Protein AF-A0A482XAF3-F1 (afdb_monomer_lite)

Structure (mmCIF, N/CA/C/O backbone):
data_AF-A0A482XAF3-F1
#
_entry.id   AF-A0A482XAF3-F1
#
loop_
_atom_site.group_PDB
_atom_site.id
_atom_site.type_symbol
_atom_site.label_atom_id
_atom_site.label_alt_id
_atom_site.label_comp_id
_atom_site.label_asym_id
_atom_site.label_entity_id
_atom_site.label_seq_id
_atom_site.pdbx_PDB_ins_code
_atom_site.Cartn_x
_atom_site.Cartn_y
_atom_site.Cartn_z
_atom_site.occupancy
_atom_site.B_iso_or_equiv
_atom_site.auth_seq_id
_atom_site.auth_comp_id
_atom_site.auth_asym_id
_atom_site.auth_atom_id
_atom_site.pdbx_PDB_model_num
ATOM 1 N N . ARG A 1 1 ? 12.157 16.971 -4.476 1.00 62.34 1 ARG A N 1
ATOM 2 C CA . ARG A 1 1 ? 12.449 17.375 -3.075 1.00 62.34 1 ARG A CA 1
ATOM 3 C C . ARG A 1 1 ? 11.261 17.036 -2.177 1.00 62.34 1 ARG A C 1
ATOM 5 O O . ARG A 1 1 ? 11.473 16.507 -1.095 1.00 62.34 1 ARG A O 1
ATOM 12 N N . ASP A 1 2 ? 10.040 17.224 -2.677 1.00 88.00 2 ASP A N 1
ATOM 13 C CA . ASP A 1 2 ? 8.803 16.980 -1.926 1.00 88.00 2 ASP A CA 1
ATOM 14 C C . ASP A 1 2 ? 8.512 15.495 -1.684 1.00 88.00 2 ASP A C 1
ATOM 16 O O . ASP A 1 2 ? 8.160 15.141 -0.569 1.00 88.00 2 ASP A O 1
ATOM 20 N N . VAL A 1 3 ? 8.798 14.607 -2.649 1.00 91.56 3 VAL A N 1
ATOM 21 C CA . VAL A 1 3 ? 8.604 13.146 -2.492 1.00 91.56 3 VAL A CA 1
ATOM 22 C C . VAL A 1 3 ? 9.309 12.600 -1.246 1.00 91.56 3 VAL A C 1
ATOM 24 O O . VAL A 1 3 ? 8.669 11.970 -0.414 1.00 91.56 3 VAL A O 1
ATOM 27 N N . LYS A 1 4 ? 10.602 12.908 -1.055 1.00 91.06 4 LYS A N 1
ATOM 28 C CA . LYS A 1 4 ? 11.371 12.450 0.120 1.00 91.06 4 LYS A CA 1
ATOM 29 C C . LYS A 1 4 ? 10.790 12.985 1.435 1.00 91.06 4 LYS A C 1
ATOM 31 O O . LYS A 1 4 ? 10.735 12.260 2.421 1.00 91.06 4 LYS A O 1
ATOM 36 N N . ARG A 1 5 ? 10.327 14.240 1.446 1.00 94.50 5 ARG A N 1
ATOM 37 C CA . ARG A 1 5 ? 9.675 14.840 2.618 1.00 94.50 5 ARG A CA 1
ATOM 38 C C . ARG A 1 5 ? 8.341 14.153 2.922 1.00 94.50 5 ARG A C 1
ATOM 40 O O . ARG A 1 5 ? 8.082 13.835 4.076 1.00 94.50 5 ARG A O 1
ATOM 47 N N . CYS A 1 6 ? 7.516 13.908 1.905 1.00 96.06 6 CYS A N 1
ATOM 48 C CA . CYS A 1 6 ? 6.255 13.182 2.040 1.00 96.06 6 CYS A CA 1
ATOM 49 C C . CYS A 1 6 ? 6.479 11.754 2.551 1.00 96.06 6 CYS A C 1
ATOM 51 O O . CYS A 1 6 ? 5.786 11.338 3.473 1.00 96.06 6 CYS A O 1
ATOM 53 N N . MET A 1 7 ? 7.481 11.043 2.021 1.00 95.69 7 MET A N 1
ATOM 54 C CA . MET A 1 7 ? 7.860 9.715 2.514 1.00 95.69 7 MET A CA 1
ATOM 55 C C . MET A 1 7 ? 8.207 9.758 4.000 1.00 95.69 7 MET A C 1
ATOM 57 O O . MET A 1 7 ? 7.635 9.001 4.771 1.00 95.69 7 MET A O 1
ATOM 61 N N . GLN A 1 8 ? 9.039 10.709 4.432 1.00 96.44 8 GLN A N 1
ATOM 62 C CA . GLN A 1 8 ? 9.414 10.829 5.841 1.00 96.44 8 GLN A CA 1
ATOM 63 C C . GLN A 1 8 ? 8.213 11.118 6.760 1.00 96.44 8 GLN A C 1
ATOM 65 O O . GLN A 1 8 ? 8.149 10.617 7.882 1.00 96.44 8 GLN A O 1
ATOM 70 N N . ILE A 1 9 ? 7.235 11.902 6.290 1.00 97.56 9 ILE A N 1
ATOM 71 C CA . ILE A 1 9 ? 5.982 12.137 7.023 1.00 97.56 9 ILE A CA 1
ATOM 72 C C . ILE A 1 9 ? 5.177 10.835 7.147 1.00 97.56 9 ILE A C 1
ATOM 74 O O . ILE A 1 9 ? 4.725 10.513 8.244 1.00 97.56 9 ILE A O 1
ATOM 78 N N . LEU A 1 10 ? 5.022 10.073 6.060 1.00 97.44 10 LEU A N 1
ATOM 79 C CA . LEU A 1 10 ? 4.279 8.808 6.067 1.00 97.44 10 LEU A CA 1
ATOM 80 C C . LEU A 1 10 ? 4.984 7.706 6.871 1.00 97.44 10 LEU A C 1
ATOM 82 O O . LEU A 1 10 ? 4.321 6.933 7.558 1.00 97.44 10 LEU A O 1
ATOM 86 N N . GLU A 1 11 ? 6.314 7.657 6.854 1.00 97.00 11 GLU A N 1
ATOM 87 C CA . GLU A 1 11 ? 7.111 6.762 7.700 1.00 97.00 11 GLU A CA 1
ATOM 88 C C . GLU A 1 11 ? 6.905 7.085 9.183 1.00 97.00 11 GLU A C 1
ATOM 90 O O . GLU A 1 11 ? 6.702 6.186 9.998 1.00 97.00 11 GLU A O 1
ATOM 95 N N . ASN A 1 12 ? 6.910 8.371 9.547 1.00 97.88 12 ASN A N 1
ATOM 96 C CA . ASN A 1 12 ? 6.623 8.791 10.916 1.00 97.88 12 ASN A CA 1
ATOM 97 C C . ASN A 1 12 ? 5.177 8.475 11.316 1.00 97.88 12 ASN A C 1
ATOM 99 O O . ASN A 1 12 ? 4.959 7.983 12.420 1.00 97.88 12 ASN A O 1
ATOM 103 N N . ALA A 1 13 ? 4.206 8.693 10.425 1.00 97.62 13 ALA A N 1
ATOM 104 C CA . ALA A 1 13 ? 2.820 8.301 10.663 1.00 97.62 13 ALA A CA 1
ATOM 105 C C . ALA A 1 13 ? 2.707 6.786 10.893 1.00 97.62 13 ALA A C 1
ATOM 107 O O . ALA A 1 13 ? 2.104 6.372 11.873 1.00 97.62 13 ALA A O 1
ATOM 108 N N . THR A 1 14 ? 3.384 5.972 10.079 1.00 96.62 14 THR A N 1
ATOM 109 C CA . THR A 1 14 ? 3.425 4.506 10.229 1.00 96.62 14 THR A CA 1
ATOM 110 C C . THR A 1 14 ? 3.987 4.086 11.586 1.00 96.62 14 THR A C 1
ATOM 112 O O . THR A 1 14 ? 3.413 3.224 12.250 1.00 96.62 14 THR A O 1
ATOM 115 N N . LYS A 1 15 ? 5.066 4.732 12.050 1.00 97.00 15 LYS A N 1
ATOM 116 C CA . LYS A 1 15 ? 5.626 4.489 13.390 1.00 97.00 15 LYS A CA 1
ATOM 117 C C . LYS A 1 15 ? 4.630 4.836 14.493 1.00 97.00 15 LYS A C 1
ATOM 119 O O . LYS A 1 15 ? 4.464 4.053 15.419 1.00 97.00 15 LYS A O 1
ATOM 124 N N . LEU A 1 16 ? 3.963 5.986 14.397 1.00 97.44 16 LEU A N 1
ATOM 125 C CA . LEU A 1 16 ? 2.970 6.409 15.388 1.00 97.44 16 LEU A CA 1
ATOM 126 C C . LEU A 1 16 ? 1.757 5.473 15.414 1.00 97.44 16 LEU A C 1
ATOM 128 O O . LEU A 1 16 ? 1.323 5.095 16.494 1.00 97.44 16 LEU A O 1
ATOM 132 N N . THR A 1 17 ? 1.262 5.043 14.251 1.00 95.44 17 THR A N 1
ATOM 133 C CA . THR A 1 17 ? 0.181 4.051 14.136 1.00 95.44 17 THR A CA 1
ATOM 134 C C . THR A 1 17 ? 0.567 2.721 14.783 1.00 95.44 17 THR A C 1
ATOM 136 O O . THR A 1 17 ? -0.240 2.133 15.497 1.00 95.44 17 THR A O 1
ATOM 139 N N . SER A 1 18 ? 1.812 2.272 14.591 1.00 93.31 18 SER A N 1
ATOM 140 C CA . SER A 1 18 ? 2.325 1.059 15.235 1.00 93.31 18 SER A CA 1
ATOM 141 C C . SER A 1 18 ? 2.458 1.214 16.754 1.00 93.31 18 SER A C 1
ATOM 143 O O . SER A 1 18 ? 2.054 0.316 17.482 1.00 93.31 18 SER A O 1
ATOM 145 N N . LEU A 1 19 ? 2.96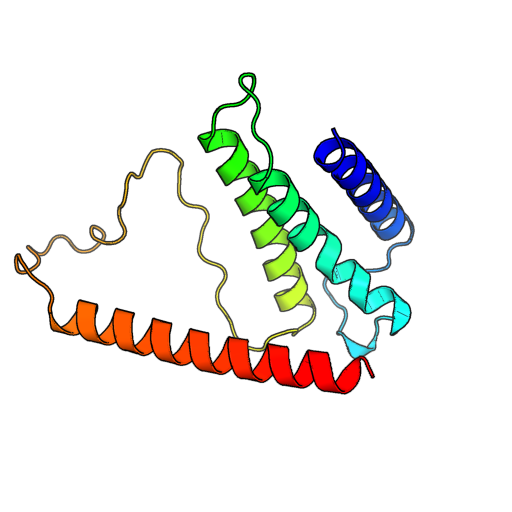7 2.350 17.244 1.00 96.25 19 LEU A N 1
ATOM 146 C CA . LEU A 1 19 ? 3.079 2.628 18.683 1.00 96.25 19 LEU A CA 1
ATOM 147 C C . LEU A 1 19 ? 1.717 2.752 19.373 1.00 96.25 19 LEU A C 1
ATOM 149 O O . LEU A 1 19 ? 1.591 2.408 20.544 1.00 96.25 19 LEU A O 1
ATOM 153 N N . ALA A 1 20 ? 0.717 3.258 18.657 1.00 94.44 20 ALA A N 1
ATOM 154 C CA . ALA A 1 20 ? -0.655 3.350 19.136 1.00 94.44 20 ALA A CA 1
ATOM 155 C C . ALA A 1 20 ? -1.419 2.017 19.033 1.00 94.44 20 ALA A C 1
ATOM 157 O O . ALA A 1 20 ? -2.568 1.970 19.459 1.00 94.44 20 ALA A O 1
ATOM 158 N N . CYS A 1 21 ? -0.801 0.958 18.488 1.00 91.62 21 CYS A N 1
ATOM 159 C CA . CYS A 1 21 ? -1.409 -0.361 18.293 1.00 91.62 21 CYS A CA 1
ATOM 160 C C . CYS A 1 21 ? -2.791 -0.289 17.622 1.00 91.62 21 CYS A C 1
ATOM 162 O O . CYS A 1 21 ? -3.708 -0.994 18.021 1.00 91.62 21 CYS A O 1
ATOM 164 N N . VAL A 1 22 ? -2.938 0.581 16.614 1.00 91.75 22 VAL A N 1
ATOM 165 C CA . VAL A 1 22 ? -4.225 0.808 15.921 1.00 91.75 22 VAL A CA 1
ATOM 166 C C . VAL A 1 22 ? -4.691 -0.431 15.156 1.00 91.75 22 VAL A C 1
ATOM 168 O O . VAL A 1 22 ? -5.875 -0.554 14.871 1.00 91.75 22 VAL A O 1
ATOM 171 N N . PHE A 1 23 ? -3.753 -1.314 14.798 1.00 90.88 23 PHE A N 1
ATOM 172 C CA . PHE A 1 23 ? -4.034 -2.522 14.042 1.00 90.88 23 PHE A CA 1
ATOM 173 C C . PHE A 1 23 ? -3.511 -3.776 14.748 1.00 90.88 23 PHE A C 1
ATOM 175 O O . PHE A 1 23 ? -2.399 -3.777 15.285 1.00 90.88 23 PHE A O 1
ATOM 182 N N . SER A 1 24 ? -4.274 -4.858 14.645 1.00 88.06 24 SER A N 1
ATOM 183 C CA . SER A 1 24 ? -3.964 -6.219 15.057 1.00 88.06 24 SER A CA 1
ATOM 184 C C . SER A 1 24 ? -4.437 -7.218 13.993 1.00 88.06 24 SER A C 1
ATOM 186 O O . SER A 1 24 ? -5.484 -7.056 13.378 1.00 88.06 24 SER A O 1
ATOM 188 N N . SER A 1 25 ? -3.686 -8.302 13.792 1.00 79.50 25 SER A N 1
ATOM 189 C CA . SER A 1 25 ? -3.969 -9.324 12.768 1.00 79.50 25 SER A CA 1
ATOM 190 C C . SER A 1 25 ? -5.266 -10.116 12.983 1.00 79.50 25 SER A C 1
ATOM 192 O O . SER A 1 25 ? -5.650 -10.896 12.119 1.00 79.50 25 SER A O 1
ATOM 194 N N . ASN A 1 26 ? -5.902 -9.971 14.147 1.00 81.88 26 ASN A N 1
ATOM 195 C CA . ASN A 1 26 ? -7.101 -10.714 14.537 1.00 81.88 26 ASN A CA 1
ATOM 196 C C . ASN A 1 26 ? -8.345 -9.818 14.635 1.00 81.88 26 ASN A C 1
ATOM 198 O O . ASN A 1 26 ? -9.320 -10.215 15.270 1.00 81.88 26 ASN A O 1
ATOM 202 N N . GLU A 1 27 ? -8.291 -8.619 14.062 1.00 82.62 27 GLU A N 1
ATOM 203 C CA . GLU A 1 27 ? -9.391 -7.660 14.095 1.00 82.62 27 GLU A CA 1
ATOM 204 C C . GLU A 1 27 ? -10.193 -7.650 12.792 1.00 82.62 27 GLU A C 1
ATOM 206 O O . GLU A 1 27 ? -9.712 -8.025 11.722 1.00 82.62 27 GLU A O 1
ATOM 211 N N . SER A 1 28 ? -11.433 -7.178 12.880 1.00 86.38 28 SER A N 1
ATOM 212 C CA . SER A 1 28 ? -12.261 -6.874 11.713 1.00 86.38 28 SER A CA 1
ATOM 213 C C . SER A 1 28 ? -12.244 -5.381 11.394 1.00 86.38 28 SER A C 1
ATOM 215 O O . SER A 1 28 ? -11.964 -4.540 12.249 1.00 86.38 28 SER A O 1
ATOM 217 N N . ILE A 1 29 ? -12.581 -5.014 10.154 1.00 90.44 29 ILE A N 1
ATOM 218 C CA . ILE A 1 29 ? -12.673 -3.600 9.757 1.00 90.44 29 ILE A CA 1
ATOM 219 C C . ILE A 1 29 ? -13.668 -2.801 10.617 1.00 90.44 29 ILE A C 1
ATOM 221 O O . ILE A 1 29 ? -13.506 -1.594 10.776 1.00 90.44 29 ILE A O 1
ATOM 225 N N . GLU A 1 30 ? -14.669 -3.471 11.195 1.00 91.00 30 GLU A N 1
ATOM 226 C CA . GLU A 1 30 ? -15.687 -2.867 12.062 1.00 91.00 30 GLU A CA 1
ATOM 227 C C . GLU A 1 30 ? -15.134 -2.459 13.437 1.00 91.00 30 GLU A C 1
ATOM 229 O O . GLU A 1 30 ? -15.721 -1.614 14.112 1.00 91.00 30 GLU A O 1
ATOM 234 N N . GLU A 1 31 ? -13.995 -3.022 13.845 1.00 90.44 31 GLU A N 1
ATOM 235 C CA . GLU A 1 31 ? -13.336 -2.722 15.122 1.00 90.44 31 GLU A CA 1
ATOM 236 C C . GLU A 1 31 ? -12.401 -1.507 15.025 1.00 90.44 31 GLU A C 1
ATOM 238 O O . GLU A 1 31 ? -12.012 -0.935 16.045 1.00 90.44 31 GLU A O 1
ATOM 243 N N . ILE A 1 32 ? -12.086 -1.055 13.806 1.00 92.31 32 ILE A N 1
ATOM 244 C CA . ILE A 1 32 ? -11.276 0.141 13.578 1.00 92.31 32 ILE A CA 1
ATOM 245 C C . ILE A 1 32 ? -12.169 1.383 13.660 1.00 92.31 32 ILE A C 1
ATOM 247 O O . ILE A 1 32 ? -13.184 1.504 12.970 1.00 92.31 32 ILE A O 1
ATOM 251 N N . ALA A 1 33 ? -11.750 2.378 14.446 1.00 93.94 33 ALA A N 1
ATOM 252 C CA . ALA A 1 33 ? -12.421 3.672 14.463 1.00 93.94 33 ALA A CA 1
ATOM 253 C C . ALA A 1 33 ? -12.456 4.280 13.049 1.00 93.94 33 ALA A C 1
ATOM 255 O O . ALA A 1 33 ? -11.443 4.332 12.355 1.00 93.94 33 ALA A O 1
ATOM 256 N N . THR A 1 34 ? -13.602 4.820 12.623 1.00 94.31 34 THR A N 1
ATOM 257 C CA . THR A 1 34 ? -13.804 5.323 11.247 1.00 94.31 34 THR A CA 1
ATOM 258 C C . THR A 1 34 ? -12.712 6.299 10.784 1.00 94.31 34 THR A C 1
ATOM 260 O O . THR A 1 34 ? -12.299 6.282 9.626 1.00 94.31 34 THR A O 1
ATOM 263 N N . ASN A 1 35 ? -12.198 7.132 11.695 1.00 94.50 35 ASN A N 1
ATOM 264 C CA . ASN A 1 35 ? -11.128 8.092 11.406 1.00 94.50 35 ASN A CA 1
ATOM 265 C C . ASN A 1 35 ? -9.765 7.442 11.124 1.00 94.50 35 ASN A C 1
ATOM 267 O O . ASN A 1 35 ? -8.935 8.059 10.447 1.00 94.50 35 ASN A O 1
ATOM 271 N N . ASP A 1 36 ? -9.555 6.229 11.626 1.00 95.00 36 ASP A N 1
ATOM 272 C CA . ASP A 1 36 ? -8.300 5.485 11.580 1.00 95.00 36 ASP A CA 1
ATOM 273 C C . ASP A 1 36 ? -8.251 4.494 10.413 1.00 95.00 36 ASP A C 1
ATOM 275 O O . ASP A 1 36 ? -7.162 4.117 9.987 1.00 95.00 36 ASP A O 1
ATOM 279 N N . VAL A 1 37 ? -9.392 4.180 9.786 1.00 94.19 37 VAL A N 1
ATOM 280 C CA . VAL A 1 37 ? -9.471 3.338 8.573 1.00 94.19 37 VAL A CA 1
ATOM 281 C C . VAL A 1 37 ? -8.513 3.827 7.478 1.00 94.19 37 VAL A C 1
ATOM 283 O O . VAL A 1 37 ? -7.840 3.035 6.822 1.00 94.19 37 VAL A O 1
ATOM 286 N N . LYS A 1 38 ? -8.358 5.148 7.316 1.00 94.56 38 LYS A N 1
ATOM 287 C CA . LYS A 1 38 ? -7.427 5.742 6.336 1.00 94.56 38 LYS A CA 1
ATOM 288 C C . LYS A 1 38 ? -5.959 5.366 6.571 1.00 94.56 38 LYS A C 1
ATOM 290 O O . LYS A 1 3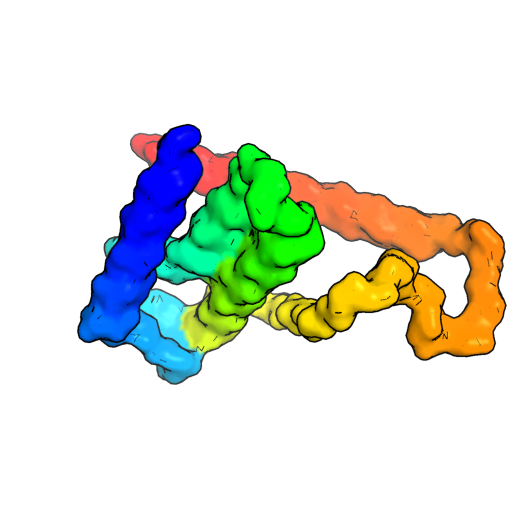8 ? -5.159 5.448 5.642 1.00 94.56 38 LYS A O 1
ATOM 295 N N . LEU A 1 39 ? -5.587 4.981 7.793 1.00 96.25 39 LEU A N 1
ATOM 296 C CA . LEU A 1 39 ? -4.223 4.584 8.138 1.00 96.25 39 LEU A CA 1
ATOM 297 C C . LEU A 1 39 ? -3.857 3.223 7.520 1.00 96.25 39 LEU A C 1
ATOM 299 O O . LEU A 1 39 ? -2.669 2.952 7.338 1.00 96.25 39 LEU A O 1
ATOM 303 N N . LEU A 1 40 ? -4.843 2.419 7.089 1.00 95.12 40 LEU A N 1
ATOM 304 C CA . LEU A 1 40 ? -4.604 1.211 6.288 1.00 95.12 40 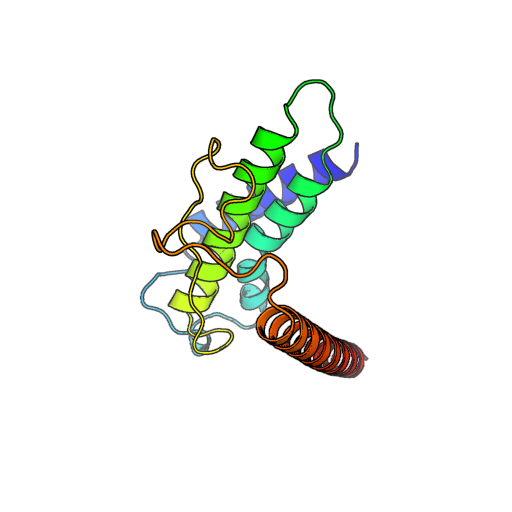LEU A CA 1
ATOM 305 C C . LEU A 1 40 ? -3.876 1.537 4.975 1.00 95.12 40 LEU A C 1
ATOM 307 O O . LEU A 1 40 ? -3.120 0.714 4.472 1.00 95.12 40 LEU A O 1
ATOM 311 N N . LEU A 1 41 ? -4.041 2.754 4.445 1.00 96.81 41 LEU A N 1
ATOM 312 C CA . LEU A 1 41 ? -3.441 3.188 3.179 1.00 96.81 41 LEU A CA 1
ATOM 313 C C . LEU A 1 41 ? -1.955 3.558 3.289 1.00 96.81 41 LEU A C 1
ATOM 315 O O . LEU A 1 41 ? -1.317 3.780 2.259 1.00 96.81 41 LEU A O 1
ATOM 319 N N . LEU A 1 42 ? -1.386 3.650 4.498 1.00 97.75 42 LEU A N 1
ATOM 320 C CA . LEU A 1 42 ? 0.002 4.092 4.695 1.00 97.75 42 LEU A CA 1
ATOM 321 C C . LEU A 1 42 ? 1.022 3.309 3.841 1.00 97.75 42 LEU A C 1
ATOM 323 O O . LEU A 1 42 ? 1.831 3.966 3.177 1.00 97.75 42 LEU A O 1
ATOM 327 N N . PRO A 1 43 ? 0.981 1.962 3.760 1.00 97.50 43 PRO A N 1
ATOM 328 C CA . PRO A 1 43 ? 1.929 1.218 2.936 1.00 97.50 43 PRO A CA 1
ATOM 329 C C . PRO A 1 43 ? 1.688 1.447 1.442 1.00 97.50 43 PRO A C 1
ATOM 331 O O . PRO A 1 43 ? 2.637 1.697 0.709 1.00 97.50 43 PRO A O 1
ATOM 334 N N . ALA A 1 44 ? 0.434 1.484 0.978 1.00 97.81 44 ALA A N 1
ATOM 335 C CA . ALA A 1 44 ? 0.123 1.771 -0.426 1.00 97.81 44 ALA A CA 1
ATOM 336 C C . ALA A 1 44 ? 0.636 3.155 -0.867 1.00 97.81 44 ALA A C 1
ATOM 338 O O . ALA A 1 44 ? 1.199 3.303 -1.956 1.00 97.81 44 ALA A O 1
ATOM 339 N N . LEU A 1 45 ? 0.493 4.170 -0.008 1.00 98.00 45 LEU A N 1
ATOM 340 C CA . LEU A 1 45 ? 1.012 5.513 -0.264 1.00 98.00 45 LEU A CA 1
ATOM 341 C C . LEU A 1 45 ? 2.548 5.535 -0.284 1.00 98.00 45 LEU A C 1
ATOM 343 O O . LEU A 1 45 ? 3.132 6.158 -1.172 1.00 98.00 45 LEU A O 1
ATOM 347 N N . LEU A 1 46 ? 3.209 4.830 0.640 1.00 97.81 46 LEU A N 1
ATOM 348 C CA . LEU A 1 46 ? 4.670 4.686 0.649 1.00 97.81 46 LEU A CA 1
ATOM 349 C C . LEU A 1 46 ? 5.185 3.951 -0.595 1.00 97.81 46 LEU A C 1
ATOM 351 O O . LEU A 1 46 ? 6.153 4.408 -1.206 1.00 97.81 46 LEU A O 1
ATOM 355 N N . GLY A 1 47 ? 4.519 2.878 -1.025 1.00 97.19 47 GLY A N 1
ATOM 356 C CA . GLY A 1 47 ? 4.829 2.163 -2.265 1.00 97.19 47 GLY A CA 1
ATOM 357 C C . GLY A 1 47 ? 4.698 3.066 -3.492 1.00 97.19 47 GLY A C 1
ATOM 358 O O . GLY A 1 47 ? 5.620 3.157 -4.306 1.00 97.19 47 GLY A O 1
ATOM 359 N N . SER A 1 48 ? 3.606 3.831 -3.574 1.00 96.94 48 SER A N 1
ATOM 360 C CA . SER A 1 48 ? 3.381 4.804 -4.648 1.00 96.94 48 SER A CA 1
ATOM 361 C C . SER A 1 48 ? 4.457 5.897 -4.684 1.00 96.94 48 SER A C 1
ATOM 363 O O . SER A 1 48 ? 5.044 6.164 -5.735 1.00 96.94 48 SER A O 1
ATOM 365 N N . LEU A 1 49 ? 4.803 6.498 -3.539 1.00 95.75 49 LEU A N 1
ATOM 366 C CA . LEU A 1 49 ? 5.876 7.499 -3.475 1.00 95.75 49 LEU A CA 1
ATOM 367 C C . LEU A 1 49 ? 7.249 6.909 -3.802 1.00 95.75 49 LEU A C 1
ATOM 369 O O . LEU A 1 49 ? 8.052 7.576 -4.452 1.00 95.75 49 LEU A O 1
ATOM 373 N N . THR A 1 50 ? 7.502 5.662 -3.405 1.00 95.38 50 THR A N 1
ATOM 374 C CA . THR A 1 50 ? 8.748 4.956 -3.718 1.00 95.38 50 THR A CA 1
ATOM 375 C C . THR A 1 50 ? 8.935 4.844 -5.231 1.00 95.38 50 THR A C 1
ATOM 377 O O . THR A 1 50 ? 10.006 5.170 -5.734 1.00 95.38 50 THR A O 1
ATOM 380 N N . LEU A 1 51 ? 7.887 4.503 -5.990 1.00 94.94 51 LEU A N 1
ATOM 381 C CA . LEU A 1 51 ? 7.945 4.448 -7.459 1.00 94.94 51 LEU A CA 1
ATOM 382 C C . LEU A 1 51 ? 8.189 5.808 -8.136 1.00 94.94 51 LEU A C 1
ATOM 384 O O . LEU A 1 51 ? 8.618 5.838 -9.287 1.00 94.94 51 LEU A O 1
ATOM 388 N N . ASN A 1 52 ? 7.950 6.917 -7.432 1.00 93.00 52 ASN A N 1
ATOM 389 C CA . ASN A 1 52 ? 8.234 8.273 -7.907 1.00 93.00 52 ASN A CA 1
ATOM 390 C C . ASN A 1 52 ? 9.678 8.731 -7.612 1.00 93.00 52 ASN A C 1
ATOM 392 O O . ASN A 1 52 ? 10.040 9.878 -7.895 1.00 93.00 52 ASN A O 1
ATOM 396 N N . LEU A 1 53 ? 10.520 7.873 -7.025 1.00 90.94 53 LEU A N 1
ATOM 397 C CA . LEU A 1 53 ? 11.931 8.177 -6.817 1.00 90.94 53 LEU A CA 1
ATOM 398 C C . LEU A 1 53 ? 12.697 8.103 -8.143 1.00 90.94 53 LEU A C 1
ATOM 400 O O . LEU A 1 53 ? 12.869 7.043 -8.735 1.00 90.94 53 LEU A O 1
ATOM 404 N N . CYS A 1 54 ? 13.217 9.251 -8.570 1.00 82.12 54 CYS A N 1
ATOM 405 C CA . CYS A 1 54 ? 14.161 9.366 -9.677 1.00 82.12 54 CYS A CA 1
ATOM 406 C C . CYS A 1 54 ? 15.506 9.842 -9.115 1.00 82.12 54 CYS A C 1
ATOM 408 O O . CYS A 1 54 ? 15.776 11.045 -9.079 1.00 82.12 54 CYS A O 1
ATOM 410 N N . ASN A 1 55 ? 16.338 8.930 -8.607 1.00 75.38 55 ASN A N 1
ATOM 411 C CA . ASN A 1 55 ? 17.698 9.244 -8.160 1.00 75.38 55 ASN A CA 1
ATOM 412 C C . ASN A 1 55 ? 18.734 8.366 -8.873 1.00 75.38 55 ASN A C 1
ATOM 414 O O . ASN A 1 55 ? 18.479 7.212 -9.178 1.00 75.38 55 ASN A O 1
ATOM 418 N N . ARG A 1 56 ? 19.922 8.929 -9.128 1.00 72.12 56 ARG A N 1
ATOM 419 C CA . ARG A 1 56 ? 21.061 8.201 -9.723 1.00 72.12 56 ARG A CA 1
ATOM 420 C C . ARG A 1 56 ? 21.769 7.265 -8.734 1.00 72.12 56 ARG A C 1
ATOM 422 O O . ARG A 1 56 ? 22.658 6.532 -9.132 1.00 72.12 56 ARG A O 1
ATOM 429 N N . GLU A 1 57 ? 21.417 7.353 -7.454 1.00 79.94 57 GLU A N 1
ATOM 430 C CA . GLU A 1 57 ? 22.081 6.643 -6.354 1.00 79.94 57 GLU A CA 1
ATOM 431 C C . GLU A 1 57 ? 21.516 5.242 -6.108 1.00 79.94 57 GLU A C 1
ATOM 433 O O . GLU A 1 57 ? 22.199 4.428 -5.502 1.00 79.94 57 GLU A O 1
ATOM 438 N N . ARG A 1 58 ? 20.270 4.977 -6.521 1.00 82.75 58 ARG A N 1
ATOM 439 C CA . ARG A 1 58 ? 19.630 3.667 -6.373 1.00 82.75 58 ARG A CA 1
ATOM 440 C C . ARG A 1 58 ? 19.323 3.094 -7.737 1.00 82.75 58 ARG A C 1
ATOM 442 O O . ARG A 1 58 ? 18.886 3.818 -8.635 1.00 82.75 58 ARG A O 1
ATOM 449 N N . GLU A 1 59 ? 19.495 1.790 -7.867 1.00 89.38 59 GLU A N 1
ATOM 450 C CA . GLU A 1 59 ? 19.041 1.101 -9.061 1.00 89.38 59 GLU A CA 1
ATOM 451 C C . GLU A 1 59 ? 17.513 1.069 -9.127 1.00 89.38 59 GLU A C 1
ATOM 453 O O . GLU A 1 59 ? 16.802 1.011 -8.119 1.00 89.38 59 GLU A O 1
ATOM 458 N N . ARG A 1 60 ? 16.977 1.088 -10.352 1.00 90.69 60 ARG A N 1
ATOM 459 C CA . ARG A 1 60 ? 15.526 1.038 -10.565 1.00 90.69 60 ARG A CA 1
ATOM 460 C C . ARG A 1 60 ? 14.917 -0.249 -10.000 1.00 90.69 60 ARG A C 1
ATOM 462 O O . ARG A 1 60 ? 13.783 -0.201 -9.524 1.00 90.69 60 ARG A O 1
ATOM 469 N N . SER A 1 61 ? 15.667 -1.349 -10.045 1.00 90.31 61 SER A N 1
ATOM 470 C CA . SER A 1 61 ? 15.340 -2.657 -9.467 1.00 90.31 61 SER A CA 1
ATOM 471 C C . SER A 1 61 ? 15.057 -2.554 -7.965 1.00 90.31 61 SER A C 1
ATOM 473 O O . SER A 1 61 ? 13.976 -2.943 -7.530 1.00 90.31 61 SER A O 1
ATOM 475 N N . GLU A 1 62 ? 15.954 -1.937 -7.192 1.00 91.56 62 GLU A N 1
ATOM 476 C CA . GLU A 1 62 ? 15.785 -1.720 -5.748 1.00 91.56 62 GLU A CA 1
ATOM 477 C C . GLU A 1 62 ? 14.532 -0.898 -5.431 1.00 91.56 62 GLU A C 1
ATOM 479 O O . GLU A 1 62 ? 13.812 -1.183 -4.472 1.00 91.56 62 GLU A O 1
ATOM 484 N N . ILE A 1 63 ? 14.242 0.118 -6.250 1.00 93.06 63 ILE A N 1
ATOM 485 C CA . ILE A 1 63 ? 13.046 0.954 -6.092 1.00 93.06 63 ILE A CA 1
ATOM 486 C C . ILE A 1 63 ? 11.778 0.118 -6.318 1.00 93.06 63 ILE A C 1
ATOM 488 O O . ILE A 1 63 ? 10.829 0.232 -5.544 1.00 93.06 63 ILE A O 1
ATOM 492 N N . VAL A 1 64 ? 11.751 -0.728 -7.358 1.00 93.44 64 VAL A N 1
ATOM 493 C CA . VAL A 1 64 ? 10.613 -1.632 -7.616 1.00 93.44 64 VAL A CA 1
ATOM 494 C C . VAL A 1 64 ? 10.447 -2.634 -6.478 1.00 93.44 64 VAL A C 1
ATOM 496 O O . VAL A 1 64 ? 9.334 -2.789 -5.991 1.00 93.44 64 VAL A O 1
ATOM 499 N N . GLN A 1 65 ? 11.528 -3.272 -6.026 1.00 93.06 65 GLN A N 1
ATOM 500 C CA . GLN A 1 65 ? 11.483 -4.253 -4.936 1.00 93.06 65 GLN A CA 1
ATOM 501 C C . GLN A 1 65 ? 10.990 -3.625 -3.629 1.00 93.06 65 GLN A C 1
ATOM 503 O O . GLN A 1 65 ? 10.143 -4.188 -2.943 1.00 93.06 65 GLN A O 1
ATOM 508 N N . THR A 1 66 ? 11.461 -2.417 -3.312 1.00 94.31 66 THR A N 1
ATOM 509 C CA . THR A 1 66 ? 11.002 -1.681 -2.128 1.00 94.31 66 THR A CA 1
ATOM 510 C C . THR A 1 66 ? 9.510 -1.350 -2.224 1.00 94.31 66 THR A C 1
ATOM 512 O O . THR A 1 66 ? 8.770 -1.521 -1.258 1.00 94.31 66 THR A O 1
ATOM 515 N N . ALA A 1 67 ? 9.042 -0.901 -3.393 1.00 95.44 67 ALA A N 1
ATOM 516 C CA . ALA A 1 67 ? 7.624 -0.631 -3.613 1.00 95.44 67 ALA A CA 1
ATOM 517 C C . ALA A 1 67 ? 6.768 -1.907 -3.533 1.00 95.44 67 ALA A C 1
ATOM 519 O O . ALA A 1 67 ? 5.683 -1.867 -2.959 1.00 95.44 67 ALA A O 1
ATOM 520 N N . ASP A 1 68 ? 7.259 -3.032 -4.060 1.00 95.38 68 ASP A N 1
ATOM 521 C CA . ASP A 1 68 ? 6.597 -4.340 -3.987 1.00 95.38 68 ASP A CA 1
ATOM 522 C C . ASP A 1 68 ? 6.386 -4.781 -2.531 1.00 95.38 68 ASP A C 1
ATOM 524 O O . ASP A 1 68 ? 5.276 -5.168 -2.171 1.00 95.38 68 ASP A O 1
ATOM 528 N N . ILE A 1 69 ? 7.388 -4.612 -1.658 1.00 95.75 69 ILE A N 1
ATOM 529 C CA . ILE A 1 69 ? 7.250 -4.866 -0.212 1.00 95.75 69 ILE A CA 1
ATOM 530 C C . ILE A 1 69 ? 6.107 -4.033 0.386 1.00 95.75 69 ILE A C 1
ATOM 532 O O . ILE A 1 69 ? 5.247 -4.575 1.078 1.00 95.75 69 ILE A O 1
ATOM 536 N N . TYR A 1 70 ? 6.058 -2.731 0.090 1.00 97.31 70 TYR A N 1
ATOM 537 C CA . TYR A 1 70 ? 5.005 -1.850 0.599 1.00 97.31 70 TYR A CA 1
ATOM 538 C C . TYR A 1 70 ? 3.606 -2.220 0.089 1.00 97.31 70 TYR A C 1
ATOM 540 O O . TYR A 1 70 ? 2.644 -2.203 0.858 1.00 97.31 70 TYR A O 1
ATOM 548 N N . PHE A 1 71 ? 3.465 -2.571 -1.191 1.00 97.31 71 PHE A N 1
ATOM 549 C CA . PHE A 1 71 ? 2.173 -2.992 -1.732 1.00 97.31 71 PHE A CA 1
ATOM 550 C C . PHE A 1 71 ? 1.721 -4.337 -1.166 1.00 97.31 71 PHE A C 1
ATOM 552 O O . PHE A 1 71 ? 0.538 -4.509 -0.892 1.00 97.31 71 PHE A O 1
ATOM 559 N N . ARG A 1 72 ? 2.644 -5.274 -0.936 1.00 95.75 72 ARG A N 1
ATOM 560 C CA . ARG A 1 72 ? 2.337 -6.556 -0.288 1.00 95.75 72 ARG A CA 1
ATOM 561 C C . ARG A 1 72 ? 1.872 -6.380 1.144 1.00 95.75 72 ARG A C 1
ATOM 563 O O . ARG A 1 72 ? 0.898 -7.012 1.525 1.00 95.75 72 ARG A O 1
ATOM 570 N N . ASP A 1 73 ? 2.533 -5.514 1.904 1.00 95.12 73 ASP A N 1
ATOM 571 C CA . ASP A 1 73 ? 2.115 -5.163 3.262 1.00 95.12 73 ASP A CA 1
ATOM 572 C C . ASP A 1 73 ? 0.702 -4.553 3.266 1.00 95.12 73 ASP A C 1
ATOM 574 O O . ASP A 1 73 ? -0.151 -4.981 4.038 1.00 95.12 73 ASP A O 1
ATOM 578 N N . PHE A 1 74 ? 0.397 -3.643 2.334 1.00 95.94 74 PHE A N 1
ATOM 579 C CA . PHE A 1 74 ? -0.968 -3.131 2.160 1.00 95.94 74 PHE A CA 1
ATOM 580 C C . PHE A 1 74 ? -1.985 -4.243 1.864 1.00 95.94 74 PHE A C 1
ATOM 582 O O . PHE A 1 74 ? -3.013 -4.329 2.530 1.00 95.94 74 PHE A O 1
ATOM 589 N N . LEU A 1 75 ? -1.696 -5.101 0.883 1.00 95.38 75 LEU A N 1
ATOM 590 C CA . LEU A 1 75 ? -2.593 -6.187 0.490 1.00 95.38 75 LEU A CA 1
ATOM 591 C C . LEU A 1 75 ? -2.800 -7.198 1.621 1.00 95.38 75 LEU A C 1
ATOM 593 O O . LEU A 1 75 ? -3.920 -7.660 1.821 1.00 95.38 75 LEU A O 1
ATOM 597 N N . GLN A 1 76 ? -1.744 -7.520 2.371 1.00 93.56 76 GLN A N 1
ATOM 598 C CA . GLN A 1 76 ? -1.838 -8.420 3.513 1.00 93.56 76 GLN A CA 1
ATOM 599 C C . GLN A 1 76 ? -2.734 -7.822 4.594 1.00 93.56 76 GLN A C 1
ATOM 601 O O . GLN A 1 76 ? -3.644 -8.501 5.046 1.00 93.56 76 GLN A O 1
ATOM 606 N N . ARG A 1 77 ? -2.581 -6.532 4.918 1.00 92.31 77 ARG A N 1
ATOM 607 C CA . ARG A 1 77 ? -3.487 -5.859 5.860 1.00 92.31 77 ARG A CA 1
ATOM 608 C C . ARG A 1 77 ? -4.926 -5.830 5.362 1.00 92.31 77 ARG A C 1
ATOM 610 O O . ARG A 1 77 ? -5.836 -6.096 6.133 1.00 92.31 77 ARG A O 1
ATOM 617 N N . CYS A 1 78 ? -5.162 -5.538 4.083 1.00 93.38 78 CYS A N 1
ATOM 618 C CA . CYS A 1 78 ? -6.513 -5.617 3.527 1.00 93.38 78 CYS A CA 1
ATOM 619 C C . CYS A 1 78 ? -7.107 -7.018 3.702 1.00 93.38 78 CYS A C 1
ATOM 621 O O . CYS A 1 78 ? -8.270 -7.137 4.071 1.00 93.38 78 CYS A O 1
ATOM 623 N N . LYS A 1 79 ? -6.302 -8.065 3.509 1.00 92.38 79 LYS A N 1
ATOM 624 C CA . LYS A 1 79 ? -6.725 -9.449 3.717 1.00 92.38 79 LYS A CA 1
ATOM 625 C C . LYS A 1 79 ? -7.017 -9.757 5.188 1.00 92.38 79 LYS A C 1
ATOM 627 O O . LYS A 1 79 ? -8.069 -10.318 5.469 1.00 92.38 79 LYS A O 1
ATOM 632 N N . ASP A 1 80 ? -6.138 -9.354 6.103 1.00 91.88 80 ASP A N 1
ATOM 633 C CA . ASP A 1 80 ? -6.300 -9.576 7.548 1.00 91.88 80 ASP A CA 1
ATOM 634 C C . ASP A 1 80 ? -7.601 -8.936 8.072 1.00 91.88 80 ASP A C 1
ATOM 636 O O . ASP A 1 80 ? -8.289 -9.520 8.901 1.00 91.88 80 ASP A O 1
ATOM 640 N N . TYR A 1 81 ? -7.993 -7.789 7.503 1.00 93.00 81 TYR A N 1
ATOM 641 C CA . TYR A 1 81 ? -9.205 -7.043 7.866 1.00 93.00 81 TYR A CA 1
ATOM 642 C C . TYR A 1 81 ? -10.430 -7.317 6.973 1.00 93.00 81 TYR A C 1
ATOM 644 O O . TYR A 1 81 ? -11.447 -6.633 7.107 1.00 93.00 81 TYR A O 1
ATOM 652 N N . ASN A 1 82 ? -10.363 -8.294 6.061 1.00 90.62 82 ASN A N 1
ATOM 653 C CA . ASN A 1 82 ? -11.426 -8.632 5.098 1.00 90.62 82 ASN A CA 1
ATOM 654 C C . ASN A 1 82 ? -11.889 -7.455 4.206 1.00 90.62 82 ASN A C 1
ATOM 656 O O . ASN A 1 82 ? -13.052 -7.351 3.813 1.00 90.62 82 ASN A O 1
ATOM 660 N N . VAL A 1 83 ? -10.968 -6.559 3.856 1.00 90.94 83 VAL A N 1
ATOM 661 C CA . VAL A 1 83 ? -11.197 -5.414 2.969 1.00 90.94 83 VAL A CA 1
ATOM 662 C C . VAL A 1 83 ? -10.904 -5.811 1.523 1.00 90.94 83 VAL A C 1
ATOM 664 O O . VAL A 1 83 ? -9.787 -6.196 1.196 1.00 90.94 83 VAL A O 1
ATOM 667 N N . GLY A 1 84 ? -11.883 -5.645 0.628 1.00 85.06 84 GLY A N 1
ATOM 668 C CA . GLY A 1 84 ? -11.712 -5.903 -0.811 1.00 85.06 84 GLY A CA 1
ATOM 669 C C . GLY A 1 84 ? -12.088 -7.316 -1.272 1.00 85.06 84 GLY A C 1
ATOM 670 O O . GLY A 1 84 ? -11.916 -7.625 -2.450 1.00 85.06 84 GLY A O 1
ATOM 671 N N . GLY A 1 85 ? -12.651 -8.140 -0.382 1.00 85.25 85 GLY A N 1
ATOM 672 C CA . GLY A 1 85 ? -13.135 -9.488 -0.692 1.00 85.25 85 GLY A CA 1
ATOM 673 C C . GLY A 1 85 ? -12.019 -10.524 -0.852 1.00 85.25 85 GLY A C 1
ATOM 674 O O . GLY A 1 85 ? -10.903 -10.334 -0.371 1.00 85.25 85 GLY A O 1
ATOM 675 N N . ASP A 1 86 ? -12.328 -11.627 -1.535 1.00 85.50 86 ASP A N 1
ATOM 676 C CA . ASP A 1 86 ? -11.383 -12.724 -1.751 1.00 85.50 86 ASP A CA 1
ATOM 677 C C . ASP A 1 86 ? -10.416 -12.405 -2.897 1.00 85.50 86 ASP A C 1
ATOM 679 O O . ASP A 1 86 ? -10.783 -12.403 -4.075 1.00 85.50 86 ASP A O 1
ATOM 683 N N . PHE A 1 87 ? -9.152 -12.168 -2.552 1.00 89.69 87 PHE A N 1
ATOM 684 C CA . PHE A 1 87 ? -8.063 -12.036 -3.514 1.00 89.69 87 PHE A CA 1
ATOM 685 C C . PHE A 1 87 ? -6.805 -12.779 -3.056 1.00 89.69 87 PHE A C 1
ATOM 687 O O . PHE A 1 87 ? -6.562 -13.026 -1.869 1.00 89.69 87 PHE A O 1
ATOM 694 N N . GLU A 1 88 ? -5.970 -13.127 -4.031 1.00 90.75 88 GLU A N 1
ATOM 695 C CA . GLU A 1 88 ? -4.669 -13.743 -3.795 1.00 90.75 88 GLU A CA 1
ATOM 696 C C . GLU A 1 88 ? -3.558 -12.702 -3.906 1.00 90.75 88 GLU A C 1
ATOM 698 O O . GLU A 1 88 ? -3.538 -11.880 -4.823 1.00 90.75 88 GLU A O 1
ATOM 703 N N . ILE A 1 89 ? -2.610 -12.756 -2.972 1.00 91.50 89 ILE A N 1
ATOM 704 C CA . ILE A 1 89 ? -1.396 -11.944 -3.020 1.00 91.50 89 ILE A CA 1
ATOM 705 C C . ILE A 1 89 ? -0.360 -12.757 -3.804 1.00 91.50 89 ILE A C 1
ATOM 707 O O . ILE A 1 89 ? 0.038 -13.823 -3.327 1.00 91.50 89 ILE A O 1
ATOM 711 N N . PRO A 1 90 ? 0.085 -12.303 -4.993 1.00 88.00 90 PRO A N 1
ATOM 712 C CA . PRO A 1 90 ? 1.068 -13.036 -5.793 1.00 88.00 90 PRO A CA 1
ATOM 713 C C . PRO A 1 90 ? 2.340 -13.276 -4.984 1.00 88.00 90 PRO A C 1
ATOM 715 O O . PRO A 1 90 ? 2.727 -12.383 -4.249 1.00 88.00 90 PRO A O 1
ATOM 718 N N . ALA A 1 91 ? 3.039 -14.405 -5.113 1.00 86.12 91 ALA A N 1
ATOM 719 C CA . ALA A 1 91 ? 4.304 -14.624 -4.393 1.00 86.12 91 ALA A CA 1
ATOM 720 C C . ALA A 1 91 ? 5.397 -13.606 -4.807 1.00 86.12 91 ALA A C 1
ATOM 722 O O . ALA A 1 91 ? 5.330 -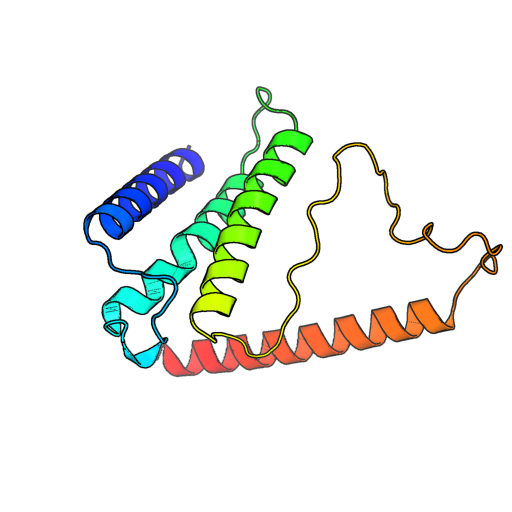13.072 -5.921 1.00 86.12 91 ALA A O 1
ATOM 723 N N . PRO A 1 92 ? 6.386 -13.291 -3.943 1.00 79.56 92 PRO A N 1
ATOM 724 C CA . PRO A 1 92 ? 7.533 -12.469 -4.331 1.00 79.56 92 PRO A CA 1
ATOM 725 C C . PRO A 1 92 ? 8.254 -13.111 -5.517 1.00 79.56 92 PRO A C 1
ATOM 727 O O . PRO A 1 92 ? 8.638 -14.278 -5.443 1.00 79.56 92 PRO A O 1
ATOM 730 N N . ARG A 1 93 ? 8.427 -12.368 -6.616 1.00 71.19 93 ARG A N 1
ATOM 731 C CA . ARG A 1 93 ? 9.245 -12.842 -7.739 1.00 71.19 93 ARG A CA 1
ATOM 732 C C . ARG A 1 93 ? 10.721 -12.608 -7.410 1.00 71.19 93 ARG A C 1
ATOM 734 O O . ARG A 1 93 ? 11.063 -11.482 -7.039 1.00 71.19 93 ARG A O 1
ATOM 741 N N . PRO A 1 94 ? 11.594 -13.624 -7.522 1.00 60.72 94 PRO A N 1
ATOM 742 C CA . PRO A 1 94 ? 13.022 -13.403 -7.375 1.00 60.72 94 PRO A CA 1
ATOM 743 C C . PRO A 1 94 ? 13.511 -12.435 -8.458 1.00 60.72 94 PRO A C 1
ATOM 745 O O . PRO A 1 94 ? 13.008 -12.421 -9.580 1.00 60.72 94 PRO A O 1
ATOM 748 N N . ALA A 1 95 ? 14.484 -11.597 -8.100 1.00 56.81 95 ALA A N 1
ATOM 749 C CA . ALA A 1 95 ? 14.963 -10.484 -8.921 1.00 56.81 95 ALA A CA 1
ATOM 750 C C . ALA A 1 95 ? 15.579 -10.894 -10.275 1.00 56.81 95 ALA A C 1
ATOM 752 O O . ALA A 1 95 ? 15.804 -10.025 -11.113 1.00 56.81 95 ALA A O 1
ATOM 753 N N . ASP A 1 96 ? 15.850 -12.186 -10.470 1.00 52.34 96 ASP A N 1
ATOM 754 C CA . ASP A 1 96 ? 16.561 -12.739 -11.627 1.00 52.34 96 ASP A CA 1
ATOM 755 C C . ASP A 1 96 ? 15.627 -13.350 -12.690 1.00 52.34 96 ASP A C 1
ATOM 757 O O . ASP A 1 96 ? 16.050 -13.677 -13.797 1.00 52.34 96 ASP A O 1
ATOM 761 N N . ASP A 1 97 ? 14.326 -13.447 -12.407 1.00 43.28 97 ASP A N 1
ATOM 762 C CA . ASP A 1 97 ? 13.367 -13.983 -13.370 1.00 43.28 97 ASP A CA 1
ATOM 763 C C . ASP A 1 97 ? 12.842 -12.862 -14.271 1.00 43.28 97 ASP A C 1
ATOM 765 O O . ASP A 1 97 ? 11.759 -12.302 -14.080 1.00 43.28 97 ASP A O 1
ATOM 769 N N . GLY A 1 98 ? 13.640 -12.530 -15.287 1.00 44.16 98 GLY A N 1
ATOM 770 C CA . GLY A 1 98 ? 13.167 -11.775 -16.441 1.00 44.16 98 GLY A CA 1
ATOM 771 C C . GLY A 1 98 ? 11.918 -12.435 -17.028 1.00 44.16 98 GLY A C 1
ATOM 772 O O . GLY A 1 98 ? 11.958 -13.601 -17.397 1.00 44.16 98 GLY A O 1
ATOM 773 N N . ASP A 1 99 ? 10.815 -11.683 -17.068 1.00 42.28 99 ASP A N 1
ATOM 774 C CA . ASP A 1 99 ? 9.563 -11.960 -17.788 1.00 42.28 99 ASP A CA 1
ATOM 775 C C . ASP A 1 99 ? 9.189 -13.452 -17.933 1.00 42.28 99 ASP A C 1
ATOM 777 O O . ASP A 1 99 ? 8.881 -13.948 -19.015 1.00 42.28 99 ASP A O 1
ATOM 781 N N . GLN A 1 100 ? 9.196 -14.198 -16.825 1.00 43.50 100 GLN A N 1
ATOM 782 C CA . GLN A 1 100 ? 8.651 -15.556 -16.780 1.00 43.50 100 GLN A CA 1
A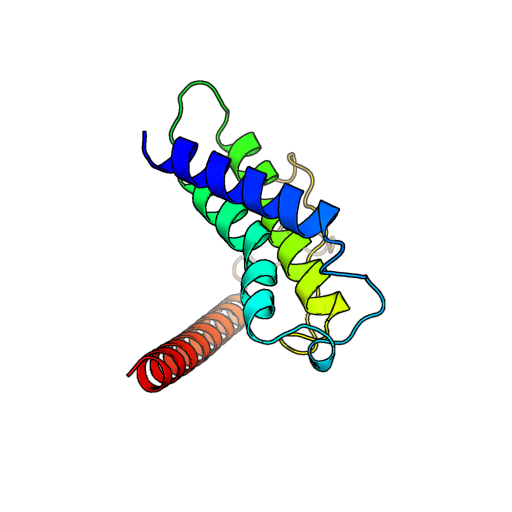TOM 783 C C . GLN A 1 100 ? 7.153 -15.540 -16.449 1.00 43.50 100 GLN A C 1
ATOM 785 O O . GLN A 1 100 ? 6.664 -16.370 -15.692 1.00 43.50 100 GLN A O 1
ATOM 790 N N . ASP A 1 101 ? 6.368 -14.679 -17.100 1.00 44.38 101 ASP A N 1
ATOM 791 C CA . ASP A 1 101 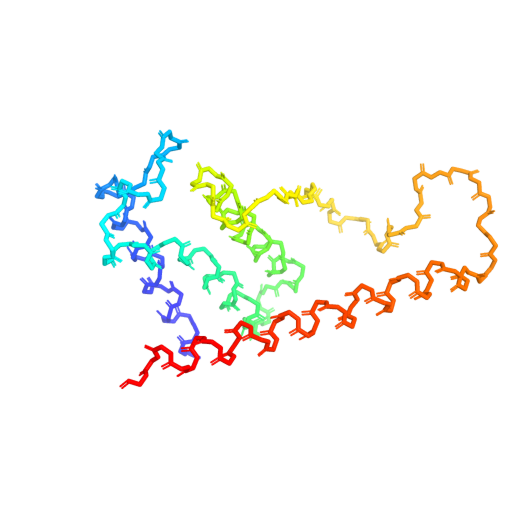? 4.913 -14.895 -17.196 1.00 44.38 101 ASP A CA 1
ATOM 792 C C . ASP A 1 101 ? 4.578 -16.050 -18.179 1.00 44.38 101 ASP A C 1
ATOM 794 O O . ASP A 1 101 ? 3.445 -16.190 -18.650 1.00 44.38 101 ASP A O 1
ATOM 798 N N . ALA A 1 102 ? 5.545 -16.928 -18.505 1.00 45.59 102 ALA A N 1
ATOM 799 C CA . ALA A 1 102 ? 5.347 -17.967 -19.508 1.00 45.59 102 ALA A CA 1
ATOM 800 C C . ALA A 1 102 ? 6.048 -19.335 -19.345 1.00 45.59 102 ALA A C 1
ATOM 802 O O . ALA A 1 102 ? 5.868 -20.127 -20.271 1.00 45.59 102 ALA A O 1
ATOM 803 N N . ALA A 1 103 ? 6.746 -19.684 -18.255 1.00 43.47 103 ALA A N 1
ATOM 804 C CA . ALA A 1 103 ? 7.674 -20.837 -18.288 1.00 43.47 103 ALA A CA 1
ATOM 805 C C . ALA A 1 103 ? 7.497 -21.970 -17.244 1.00 43.47 103 ALA A C 1
ATOM 807 O O . ALA A 1 103 ? 8.401 -22.786 -17.106 1.00 43.47 103 ALA A O 1
ATOM 808 N N . SER A 1 104 ? 6.363 -22.108 -16.543 1.00 46.16 104 SER A N 1
ATOM 809 C CA . SER A 1 104 ? 6.208 -23.183 -15.533 1.00 46.16 104 SER A CA 1
ATOM 810 C C . SER A 1 104 ? 5.661 -24.528 -16.041 1.00 46.16 104 SER A C 1
ATOM 812 O O . SER A 1 104 ? 5.490 -25.453 -15.253 1.00 46.16 104 SER A O 1
ATOM 814 N N . ASP A 1 105 ? 5.407 -24.690 -17.340 1.00 46.94 105 ASP A N 1
ATOM 815 C CA . ASP A 1 105 ? 4.922 -25.954 -17.903 1.00 46.94 105 ASP A CA 1
ATOM 816 C C . ASP A 1 105 ? 5.766 -26.250 -19.143 1.00 46.94 105 ASP A C 1
ATOM 818 O O . ASP A 1 105 ? 5.692 -25.508 -20.121 1.00 46.94 105 ASP A O 1
ATOM 822 N N . GLY A 1 106 ? 6.621 -27.277 -19.083 1.00 51.47 106 GLY A N 1
ATOM 823 C CA . GLY A 1 106 ? 7.622 -27.653 -20.099 1.00 51.47 106 GLY A CA 1
ATOM 824 C C . GLY A 1 106 ? 7.048 -28.117 -21.446 1.00 51.47 106 GLY A C 1
ATOM 825 O O . GLY A 1 106 ? 7.627 -28.966 -22.119 1.00 51.47 106 GLY A O 1
ATOM 826 N N . ARG A 1 107 ? 5.887 -27.590 -21.835 1.00 53.06 107 ARG A N 1
ATOM 827 C CA . ARG A 1 107 ? 5.217 -27.815 -23.109 1.00 53.06 107 ARG A CA 1
ATOM 828 C C . ARG A 1 107 ? 5.552 -26.659 -24.056 1.00 53.06 107 ARG A C 1
ATOM 830 O O . ARG A 1 107 ? 5.438 -25.500 -23.655 1.00 53.06 107 ARG A O 1
ATOM 837 N N . PRO A 1 108 ? 5.922 -26.935 -25.318 1.00 48.34 108 PRO A N 1
ATOM 838 C CA . PRO A 1 108 ? 6.111 -25.886 -26.310 1.00 48.34 108 PRO A CA 1
ATOM 839 C C . PRO A 1 108 ? 4.786 -25.139 -26.495 1.00 48.34 108 PRO A C 1
ATOM 841 O O . PRO A 1 108 ? 3.802 -25.705 -26.976 1.00 48.34 108 PRO A O 1
ATOM 844 N N . LYS A 1 109 ? 4.736 -23.872 -26.069 1.00 57.94 109 LYS A N 1
ATOM 845 C CA . LYS A 1 109 ? 3.578 -23.014 -26.326 1.00 57.94 109 LYS A CA 1
ATOM 846 C C . LYS A 1 109 ? 3.504 -22.719 -27.826 1.00 57.94 109 LYS A C 1
ATOM 848 O O . LYS A 1 109 ? 4.545 -22.489 -28.445 1.00 57.94 109 LYS A O 1
ATOM 853 N N . PRO A 1 110 ? 2.302 -22.701 -28.426 1.00 61.50 110 PRO A N 1
ATOM 854 C CA . PRO A 1 110 ? 2.148 -22.199 -29.782 1.00 61.50 110 PRO A CA 1
ATOM 855 C C . PRO A 1 110 ? 2.701 -20.771 -29.847 1.00 61.50 110 PRO A C 1
ATOM 857 O O . PRO A 1 110 ? 2.497 -19.977 -28.930 1.00 61.50 110 PRO A O 1
ATOM 860 N N . MET A 1 111 ? 3.400 -20.454 -30.940 1.00 66.69 111 MET A N 1
ATOM 861 C CA . MET A 1 111 ? 4.118 -19.187 -31.166 1.00 66.69 111 MET A CA 1
ATOM 862 C C . MET A 1 111 ? 3.233 -17.936 -30.986 1.00 66.69 111 MET A C 1
ATOM 864 O O . MET A 1 111 ? 3.743 -16.830 -30.830 1.00 66.69 111 MET A O 1
ATOM 868 N N . PHE A 1 112 ? 1.906 -18.110 -30.994 1.00 70.88 112 PHE A N 1
ATOM 869 C CA . PHE A 1 112 ? 0.923 -17.070 -30.735 1.00 70.88 112 PHE A CA 1
ATOM 870 C C . PHE A 1 112 ? -0.302 -17.640 -29.995 1.00 70.88 112 PHE A C 1
ATOM 872 O O . PHE A 1 112 ? -1.131 -18.336 -30.578 1.00 70.88 112 PHE A O 1
ATOM 879 N N . ASP A 1 113 ? -0.430 -17.336 -28.703 1.00 83.88 113 ASP A N 1
ATOM 880 C CA . ASP A 1 113 ? -1.610 -17.669 -27.894 1.00 83.88 113 ASP A CA 1
ATOM 881 C C . ASP A 1 113 ? -2.669 -16.558 -28.015 1.00 83.88 113 ASP A C 1
ATOM 883 O O . ASP A 1 113 ? -2.746 -15.632 -27.196 1.00 83.88 113 ASP A O 1
ATOM 887 N N . LEU A 1 114 ? -3.460 -16.622 -29.091 1.00 87.75 114 LEU A N 1
ATOM 888 C CA . LEU A 1 114 ? -4.519 -15.647 -29.372 1.00 87.75 114 LEU A CA 1
ATOM 889 C C . LEU A 1 114 ? -5.632 -15.692 -28.315 1.00 87.75 114 LEU A C 1
ATOM 891 O O . LEU A 1 114 ? -6.166 -14.648 -27.939 1.00 87.75 114 LEU A O 1
ATOM 895 N N . GLU A 1 115 ? -5.967 -16.883 -27.816 1.00 89.25 115 GLU A N 1
ATOM 896 C CA . GLU A 1 115 ? -7.027 -17.057 -26.824 1.00 89.25 115 GLU A CA 1
ATOM 897 C C . GLU A 1 115 ? -6.622 -16.456 -25.473 1.00 89.25 115 GLU A C 1
ATOM 899 O O . GLU A 1 115 ? -7.373 -15.668 -24.893 1.00 89.25 115 GLU A O 1
ATOM 904 N N . GLY A 1 116 ? -5.406 -16.730 -24.995 1.00 90.31 116 GLY A N 1
ATOM 905 C CA . GLY A 1 116 ? -4.877 -16.093 -23.793 1.00 90.31 116 GLY A CA 1
ATOM 906 C C . GLY A 1 116 ? -4.735 -14.580 -23.948 1.00 90.31 116 GLY A C 1
ATOM 907 O O . GLY A 1 116 ? -5.043 -13.839 -23.013 1.00 90.31 116 GLY A O 1
ATOM 908 N N . ALA A 1 117 ? -4.348 -14.083 -25.129 1.00 88.69 117 ALA A N 1
ATOM 909 C CA . ALA A 1 117 ? -4.329 -12.645 -25.405 1.00 88.69 117 ALA A CA 1
ATOM 910 C C . ALA A 1 117 ? -5.734 -12.020 -25.329 1.00 88.69 117 ALA A C 1
ATOM 912 O O . ALA A 1 117 ? -5.900 -10.957 -24.720 1.00 88.69 117 ALA A O 1
ATOM 913 N N . ALA A 1 118 ? -6.751 -12.691 -25.879 1.00 92.50 118 ALA A N 1
ATOM 914 C CA . ALA A 1 118 ? -8.144 -12.262 -25.794 1.00 92.50 118 ALA A CA 1
ATOM 915 C C . ALA A 1 118 ? -8.652 -12.251 -24.341 1.00 92.50 118 ALA A C 1
ATOM 917 O O . ALA A 1 118 ? -9.249 -11.260 -23.915 1.00 92.50 118 ALA A O 1
ATOM 918 N N . ARG A 1 119 ? -8.340 -13.286 -23.546 1.00 92.94 119 ARG A N 1
ATOM 919 C CA . ARG A 1 119 ? -8.675 -13.352 -22.109 1.00 92.94 119 ARG A CA 1
ATOM 920 C C . ARG A 1 119 ? -8.003 -12.231 -21.309 1.00 92.94 119 ARG A C 1
ATOM 922 O O . ARG A 1 119 ? -8.677 -11.541 -20.545 1.00 92.94 119 ARG A O 1
ATOM 929 N N . ARG A 1 120 ? -6.701 -11.980 -21.522 1.00 90.19 120 ARG A N 1
ATOM 930 C CA . ARG A 1 120 ? -5.968 -10.866 -20.881 1.00 90.19 120 ARG A CA 1
ATOM 931 C C . ARG A 1 120 ? -6.584 -9.512 -21.229 1.00 90.19 120 ARG A C 1
ATOM 933 O O . ARG A 1 120 ? -6.730 -8.660 -20.355 1.00 90.19 120 ARG A O 1
ATOM 940 N N . ARG A 1 121 ? -6.972 -9.316 -22.493 1.00 93.88 121 ARG A N 1
ATOM 941 C CA . ARG A 1 121 ? -7.654 -8.095 -22.939 1.00 93.88 121 ARG A CA 1
ATOM 942 C C . ARG A 1 121 ? -9.010 -7.927 -22.255 1.00 93.88 121 ARG A C 1
ATOM 944 O O . ARG A 1 121 ? -9.279 -6.847 -21.741 1.00 93.88 121 ARG A O 1
ATOM 951 N N . ALA A 1 122 ? -9.837 -8.971 -22.236 1.00 95.31 122 ALA A N 1
ATOM 952 C CA . ALA A 1 122 ? -11.145 -8.936 -21.589 1.00 95.31 122 ALA A CA 1
ATOM 953 C C . ALA A 1 122 ? -11.027 -8.607 -20.090 1.00 95.31 122 ALA A C 1
ATOM 955 O O . ALA A 1 122 ? -11.756 -7.748 -19.598 1.00 95.31 122 ALA A O 1
ATOM 956 N N . SER A 1 123 ? -10.053 -9.207 -19.394 1.00 93.44 123 SER A N 1
ATOM 957 C CA . SER A 1 123 ? -9.774 -8.921 -17.981 1.00 93.44 123 SER A CA 1
ATOM 958 C C . SER A 1 123 ? -9.385 -7.455 -17.745 1.00 93.44 123 SER A C 1
ATOM 960 O O . SER A 1 123 ? -9.990 -6.789 -16.910 1.00 93.44 123 SER A O 1
ATOM 962 N N . LYS A 1 124 ? -8.465 -6.895 -18.549 1.00 94.25 124 LYS A N 1
ATOM 963 C CA . LYS A 1 124 ? -8.087 -5.470 -18.456 1.00 94.25 124 LYS A CA 1
ATOM 964 C C . LYS A 1 124 ? -9.261 -4.522 -18.714 1.00 94.25 124 LYS A C 1
ATOM 966 O O . LYS A 1 124 ? -9.374 -3.502 -18.043 1.00 94.25 124 LYS A O 1
ATOM 971 N N . ILE A 1 125 ? -10.124 -4.841 -19.683 1.00 96.88 125 ILE A N 1
ATOM 972 C CA . ILE A 1 125 ? -11.325 -4.041 -19.974 1.00 96.88 125 ILE A CA 1
ATOM 973 C C . ILE A 1 125 ? -12.270 -4.057 -18.770 1.00 96.88 125 ILE A C 1
ATOM 975 O O . ILE A 1 125 ? -12.727 -2.999 -18.346 1.00 96.88 125 ILE A O 1
ATOM 979 N N . LYS A 1 126 ? -12.529 -5.238 -18.197 1.00 96.06 126 LYS A N 1
ATOM 980 C CA . LYS A 1 126 ? -13.363 -5.382 -17.000 1.00 96.06 126 LYS A CA 1
ATOM 981 C C . LYS A 1 126 ? -12.807 -4.559 -15.830 1.00 96.06 126 LYS A C 1
ATOM 983 O O . LYS A 1 126 ? -13.530 -3.720 -15.305 1.00 96.06 126 LYS A O 1
ATOM 988 N N . GLN A 1 127 ? -11.519 -4.714 -15.514 1.00 92.06 127 GLN A N 1
ATOM 989 C CA . GLN A 1 127 ? -10.846 -3.957 -14.449 1.00 92.06 127 GLN A CA 1
ATOM 990 C C . GLN A 1 127 ? -10.930 -2.440 -14.663 1.00 92.06 127 GLN A C 1
ATOM 992 O O . GLN A 1 127 ? -11.193 -1.697 -13.723 1.00 92.06 127 GLN A O 1
ATOM 997 N N . TYR A 1 128 ? -10.753 -1.967 -15.902 1.00 97.19 128 TYR A N 1
ATOM 998 C CA . TYR A 1 128 ? -10.894 -0.546 -16.225 1.00 97.19 128 TYR A CA 1
ATOM 999 C C . TYR A 1 128 ? -12.310 -0.022 -15.940 1.00 97.19 128 TYR A C 1
ATOM 1001 O O . TYR A 1 128 ? -12.466 1.065 -15.385 1.00 97.19 128 TYR A O 1
ATOM 1009 N N . HIS A 1 129 ? -13.347 -0.780 -16.310 1.00 97.50 129 HIS A N 1
ATOM 1010 C CA . HIS A 1 129 ? -14.732 -0.395 -16.033 1.00 97.50 129 HIS A CA 1
ATOM 1011 C C . HIS A 1 129 ? -15.045 -0.388 -14.532 1.00 97.50 129 HIS A C 1
ATOM 1013 O O . HIS A 1 129 ? -15.689 0.551 -14.068 1.00 97.50 129 HIS A O 1
ATOM 1019 N N . GLU A 1 130 ? -14.563 -1.383 -13.785 1.00 94.25 130 GLU A N 1
ATOM 1020 C CA . GLU A 1 130 ? -14.710 -1.461 -12.325 1.00 94.25 130 GLU A CA 1
ATOM 1021 C C . GLU A 1 130 ? -14.021 -0.281 -11.632 1.00 94.25 130 GLU A C 1
ATOM 1023 O O . GLU A 1 130 ? -14.657 0.428 -10.855 1.00 94.25 130 GLU A O 1
ATOM 1028 N N . GLN A 1 131 ? -12.763 0.003 -11.984 1.00 95.06 131 GLN A N 1
ATOM 1029 C CA . GLN A 1 131 ? -12.024 1.147 -11.447 1.00 95.06 131 GLN A CA 1
ATOM 1030 C C . GLN A 1 131 ? -12.743 2.467 -11.739 1.00 95.06 131 GLN A C 1
ATOM 1032 O O . GLN A 1 131 ? -12.923 3.290 -10.846 1.00 95.06 131 GLN A O 1
ATOM 1037 N N . LYS A 1 132 ? -13.215 2.657 -12.976 1.00 97.50 132 LYS A N 1
ATOM 1038 C CA . LYS A 1 132 ? -13.933 3.874 -13.366 1.00 97.50 132 LYS A CA 1
ATOM 1039 C C . LYS A 1 132 ? -15.242 4.057 -12.589 1.00 97.50 132 LYS A C 1
ATOM 1041 O O . LYS A 1 132 ? -15.603 5.191 -12.283 1.00 97.50 132 LYS A O 1
ATOM 1046 N N . ALA A 1 133 ? -15.963 2.971 -12.307 1.00 96.81 133 ALA A N 1
ATOM 1047 C CA . ALA A 1 133 ? -17.188 3.016 -11.513 1.00 96.81 133 ALA A CA 1
ATOM 1048 C C . ALA A 1 133 ? -16.897 3.386 -10.050 1.00 96.81 133 ALA A C 1
ATOM 1050 O O . ALA A 1 133 ? -17.544 4.288 -9.521 1.00 96.81 133 ALA A O 1
ATOM 1051 N N . LEU A 1 134 ? -15.877 2.767 -9.443 1.00 94.62 134 LEU A N 1
ATOM 1052 C CA . LEU A 1 134 ? -15.431 3.082 -8.081 1.00 94.62 134 LEU A CA 1
ATOM 1053 C C . LEU A 1 134 ? -14.961 4.536 -7.953 1.00 94.62 134 LEU A C 1
ATOM 1055 O O . LEU A 1 134 ? -15.332 5.226 -7.008 1.00 94.62 134 LEU A O 1
ATOM 1059 N N . ASP A 1 135 ? -14.194 5.038 -8.923 1.00 95.31 135 ASP A N 1
ATOM 1060 C CA . ASP A 1 135 ? -13.740 6.431 -8.926 1.00 95.31 135 ASP A CA 1
ATOM 1061 C C . ASP A 1 135 ? -14.921 7.413 -8.978 1.00 95.31 135 ASP A C 1
ATOM 1063 O O . ASP A 1 135 ? -14.913 8.434 -8.287 1.00 95.31 135 ASP A O 1
ATOM 1067 N N . ALA A 1 136 ? -15.949 7.108 -9.777 1.00 96.56 136 ALA A N 1
ATOM 1068 C CA . ALA A 1 136 ? -17.165 7.915 -9.851 1.00 96.56 136 ALA A CA 1
ATOM 1069 C C . ALA A 1 136 ? -17.953 7.890 -8.530 1.00 96.56 136 ALA A C 1
ATOM 1071 O O . ALA A 1 136 ? -18.432 8.932 -8.078 1.00 96.56 136 ALA A O 1
ATOM 1072 N N . GLU A 1 137 ? -18.044 6.728 -7.882 1.00 96.50 137 GLU A N 1
ATOM 1073 C CA . GLU A 1 137 ? -18.678 6.579 -6.572 1.00 96.50 137 GLU A CA 1
ATOM 1074 C C . GLU A 1 137 ? -17.938 7.387 -5.496 1.00 96.50 137 GLU A C 1
ATOM 1076 O O . GLU A 1 137 ? -18.552 8.217 -4.821 1.00 96.50 137 GLU A O 1
ATOM 1081 N N . ILE A 1 138 ? -16.609 7.257 -5.413 1.00 94.69 138 ILE A N 1
ATOM 1082 C CA . ILE A 1 138 ? -15.769 8.041 -4.495 1.00 94.69 138 ILE A CA 1
ATOM 1083 C C . ILE A 1 138 ? -15.960 9.541 -4.736 1.00 94.69 138 ILE A C 1
ATOM 1085 O O . ILE A 1 138 ? -16.063 10.314 -3.785 1.00 94.69 138 ILE A O 1
ATOM 1089 N N . GLN A 1 139 ? -16.010 9.982 -5.996 1.00 95.81 139 GLN A N 1
ATOM 1090 C CA . GLN A 1 139 ? -16.243 11.392 -6.319 1.00 95.81 139 GLN A CA 1
ATOM 1091 C C . GLN A 1 139 ? -17.610 11.883 -5.837 1.00 95.81 139 GLN A C 1
ATOM 1093 O O . GLN A 1 139 ? -17.702 13.020 -5.375 1.00 95.81 139 GLN A O 1
ATOM 1098 N N . SER A 1 140 ? -18.647 11.046 -5.911 1.00 96.56 140 SER A N 1
ATOM 1099 C CA . SER A 1 140 ? -19.986 11.395 -5.428 1.00 96.56 140 SER A CA 1
ATOM 1100 C C . SER A 1 140 ? -20.047 11.542 -3.904 1.00 96.56 140 SER A C 1
ATOM 1102 O O . SER A 1 140 ? -20.719 12.441 -3.411 1.00 96.56 140 SER A O 1
ATOM 1104 N N . MET A 1 141 ? -19.288 10.727 -3.162 1.00 94.06 141 MET A N 1
ATOM 1105 C CA . MET A 1 141 ? -19.251 10.746 -1.692 1.00 94.06 141 MET A CA 1
ATOM 1106 C C . MET A 1 141 ? -18.390 11.874 -1.102 1.00 94.06 141 MET A C 1
ATOM 1108 O O . MET A 1 141 ? -18.431 12.113 0.101 1.00 94.06 141 MET A O 1
ATOM 1112 N N . ARG A 1 142 ? -17.563 12.539 -1.918 1.00 87.31 142 ARG A N 1
ATOM 1113 C CA . ARG A 1 142 ? -16.680 13.637 -1.478 1.00 87.31 142 ARG A CA 1
ATOM 1114 C C . ARG A 1 142 ? -17.333 15.023 -1.538 1.00 87.31 142 ARG A C 1
ATOM 1116 O O . ARG A 1 142 ? -16.662 15.988 -1.169 1.00 87.31 142 ARG A O 1
ATOM 1123 N N . GLN A 1 143 ? -18.557 15.116 -2.059 1.00 57.44 143 GLN A N 1
ATOM 1124 C CA . GLN A 1 143 ? -19.358 16.346 -2.120 1.00 57.44 143 GLN A CA 1
ATOM 1125 C C . GLN A 1 143 ? -20.019 16.629 -0.772 1.00 57.44 143 GLN A C 1
ATOM 1127 O O . GLN A 1 143 ? -20.091 17.827 -0.421 1.00 57.44 143 GLN A O 1
#

Foldseek 3Di:
DVLVVVLVVLVVVLVVCVVVCQDDLQDAPVPHDPVCNCNLCSLVVNLVSLQVDDDPPDDNLVSNLSSLVSVLSSVSRCVSHCHPHDDDDDDDDPSPDDPPPDPPDPDDDDPDDVVVVVVVVVVVVVVVVVVVVVVVVVVVVVD

pLDDT: mean 86.46, std 15.32, range [42.28, 98.0]

Secondary structure (DSSP, 8-state):
-HHHHHHHHHHHHHHHHHHTT---TT--GGGS-TTTGGGGGHHHHHHHHHHT---TTS-HHHHHHHHHHHHHHHHHHHHHTT-SSS---PPPPPTT-TT-TT-SS-S---S--HHHHHHHHHHHHHHHHHHHHHHHHHHHHT-

Sequence (143 aa):
RDVKRCMQILENATKLTSLACVFSSNESIEEIATNDVKLLLLPALLGSLTLNLCNRERERSEIVQTADIYFRDFLQRCKDYNVGGDFEIPAPRPADDGDQDAASDGRPKPMFDLEGAARRRASKIKQYHEQKALDAEIQSMRQ

InterPro domains:
  IPR007304 TAP46-like protein [PF04177] (2-143)
  IPR007304 TAP46-like protein [PTHR10933] (2-142)
  IPR038511 TAP42/TAP46-like superfamily [G3DSA:1.25.40.540] (1-143)

Organism: Laodelphax striatellus (NCBI:txid195883)

Radius of gyration: 18.96 Å; chains: 1; bounding box: 42×45×50 Å